Protein AF-A0AAD7HIT1-F1 (afdb_monomer_lite)

pLDDT: mean 79.62, std 10.0, range [43.12, 92.38]

Structure (mmCIF, N/CA/C/O backbone):
data_AF-A0AAD7HIT1-F1
#
_entry.id   AF-A0AAD7HIT1-F1
#
loop_
_atom_site.group_PDB
_atom_site.id
_atom_site.type_symbol
_atom_site.label_atom_id
_atom_site.label_alt_id
_atom_site.label_comp_id
_atom_site.label_asym_id
_atom_site.label_entity_id
_atom_site.label_seq_id
_atom_site.pdbx_PDB_ins_code
_atom_site.Cartn_x
_atom_site.Cartn_y
_atom_site.Cartn_z
_atom_site.occupancy
_atom_site.B_iso_or_equiv
_atom_site.auth_seq_id
_atom_site.auth_comp_id
_atom_site.auth_asym_id
_atom_site.auth_atom_id
_atom_site.pdbx_PDB_model_num
ATOM 1 N N . PHE A 1 1 ? 5.827 -14.227 -25.684 1.00 62.44 1 PHE A N 1
ATOM 2 C CA . PHE A 1 1 ? 5.182 -14.862 -24.509 1.00 62.44 1 PHE A CA 1
ATOM 3 C C . PHE A 1 1 ? 6.218 -15.195 -23.440 1.00 62.44 1 PHE A C 1
ATOM 5 O O . PHE A 1 1 ? 5.955 -14.899 -22.283 1.00 62.44 1 PHE A O 1
ATOM 12 N N . SER A 1 2 ? 7.390 -15.715 -23.833 1.00 78.06 2 SER A N 1
ATOM 13 C CA . SER A 1 2 ? 8.592 -15.880 -22.995 1.00 78.06 2 SER A CA 1
ATOM 14 C C . SER A 1 2 ? 8.935 -14.623 -22.199 1.00 78.06 2 SER A C 1
ATOM 16 O O . SER A 1 2 ? 8.831 -14.635 -20.986 1.00 78.06 2 SER A O 1
ATOM 18 N N . ASP A 1 3 ? 9.163 -13.497 -22.872 1.00 85.06 3 ASP A N 1
ATOM 19 C CA . ASP A 1 3 ? 9.732 -12.301 -22.234 1.00 85.06 3 ASP A CA 1
ATOM 20 C C . ASP A 1 3 ? 8.800 -11.697 -21.170 1.00 85.06 3 ASP A C 1
ATOM 22 O O . ASP A 1 3 ? 9.237 -11.178 -20.144 1.00 85.06 3 ASP A O 1
ATOM 26 N N . TRP A 1 4 ? 7.486 -11.809 -21.396 1.00 81.75 4 TRP A N 1
ATOM 27 C CA . TRP A 1 4 ? 6.472 -11.418 -20.418 1.00 81.75 4 TRP A CA 1
ATOM 28 C C . TRP A 1 4 ? 6.513 -12.315 -19.181 1.00 81.75 4 TRP A C 1
ATOM 30 O O . TRP A 1 4 ? 6.481 -11.815 -18.058 1.00 81.75 4 TRP A O 1
ATOM 40 N N . TRP A 1 5 ? 6.583 -13.631 -19.380 1.00 84.88 5 TRP A N 1
ATOM 41 C CA . TRP A 1 5 ? 6.659 -14.594 -18.288 1.00 84.88 5 TRP A CA 1
ATOM 42 C C . TRP A 1 5 ? 7.980 -14.478 -17.524 1.00 84.88 5 TRP A C 1
ATOM 44 O O . TRP A 1 5 ? 7.963 -14.429 -16.298 1.00 84.88 5 TRP A O 1
ATOM 54 N N . ASP A 1 6 ? 9.096 -14.321 -18.229 1.00 88.50 6 ASP A N 1
ATOM 55 C CA . ASP A 1 6 ? 10.433 -14.199 -17.651 1.00 88.50 6 ASP A CA 1
ATOM 56 C C . ASP A 1 6 ? 10.541 -12.946 -16.779 1.00 88.50 6 ASP A C 1
ATOM 58 O O . ASP A 1 6 ? 10.996 -13.017 -15.639 1.00 88.50 6 ASP A O 1
ATOM 62 N N . HIS A 1 7 ? 10.014 -11.806 -17.236 1.00 83.38 7 HIS A N 1
ATOM 63 C CA . HIS A 1 7 ? 9.940 -10.596 -16.416 1.00 83.38 7 HIS A CA 1
ATOM 64 C C . HIS A 1 7 ? 9.131 -10.807 -15.123 1.00 83.38 7 HIS A C 1
ATOM 66 O O . HIS A 1 7 ? 9.521 -10.336 -14.049 1.00 83.38 7 HIS A O 1
ATOM 72 N N . LYS A 1 8 ? 8.002 -11.521 -15.206 1.00 80.12 8 LYS A N 1
ATOM 73 C CA . LYS A 1 8 ? 7.133 -11.811 -14.054 1.00 80.12 8 LYS A CA 1
ATOM 74 C C . LYS A 1 8 ? 7.767 -12.818 -13.094 1.00 80.12 8 LYS A C 1
ATOM 76 O O . LYS A 1 8 ? 7.615 -12.658 -11.889 1.00 80.12 8 LYS A O 1
ATOM 81 N N . ALA A 1 9 ? 8.492 -13.802 -13.617 1.00 83.25 9 ALA A N 1
ATOM 82 C CA . ALA A 1 9 ? 9.196 -14.813 -12.839 1.00 83.25 9 ALA A CA 1
ATOM 83 C C . ALA A 1 9 ? 10.445 -14.251 -12.139 1.00 83.25 9 ALA A C 1
ATOM 85 O O . ALA A 1 9 ? 10.707 -14.604 -10.993 1.00 83.25 9 ALA A O 1
ATOM 86 N N . MET A 1 10 ? 11.190 -13.346 -12.785 1.00 86.50 10 MET A N 1
ATOM 87 C CA . MET A 1 10 ? 12.349 -12.675 -12.174 1.00 86.50 10 MET A CA 1
ATOM 88 C C . MET A 1 10 ? 11.945 -11.665 -11.095 1.00 86.50 10 MET A C 1
ATOM 90 O O . MET A 1 10 ? 12.683 -11.433 -10.138 1.00 86.50 10 MET A O 1
ATOM 94 N N . SER A 1 11 ? 10.773 -11.048 -11.236 1.00 82.69 11 SER A N 1
ATOM 95 C CA . SER A 1 11 ? 10.276 -10.063 -10.281 1.00 82.69 11 SER A CA 1
ATOM 96 C C . SER A 1 11 ? 9.539 -10.759 -9.139 1.00 82.69 11 SER A C 1
ATOM 98 O O . SER A 1 11 ? 8.323 -10.942 -9.193 1.00 82.69 11 SER A O 1
ATOM 100 N N . ALA A 1 12 ? 10.274 -11.109 -8.081 1.00 81.56 12 ALA A N 1
ATOM 101 C CA . ALA A 1 12 ? 9.771 -11.887 -6.943 1.00 81.56 12 ALA A CA 1
ATOM 102 C C . ALA A 1 12 ? 8.498 -11.322 -6.274 1.00 81.56 12 ALA A C 1
ATOM 104 O O . ALA A 1 12 ? 7.764 -12.059 -5.626 1.00 81.56 12 ALA A O 1
ATOM 105 N N . TRP A 1 13 ? 8.207 -10.029 -6.445 1.00 79.38 13 TRP A N 1
ATOM 106 C CA . TRP A 1 13 ? 7.020 -9.371 -5.893 1.00 79.38 13 TRP A CA 1
ATOM 107 C C . TRP A 1 13 ? 5.753 -9.533 -6.749 1.00 79.38 13 TRP A C 1
ATOM 109 O O . TRP A 1 13 ? 4.648 -9.356 -6.237 1.00 79.38 13 TRP A O 1
ATOM 119 N N . ILE A 1 14 ? 5.869 -9.874 -8.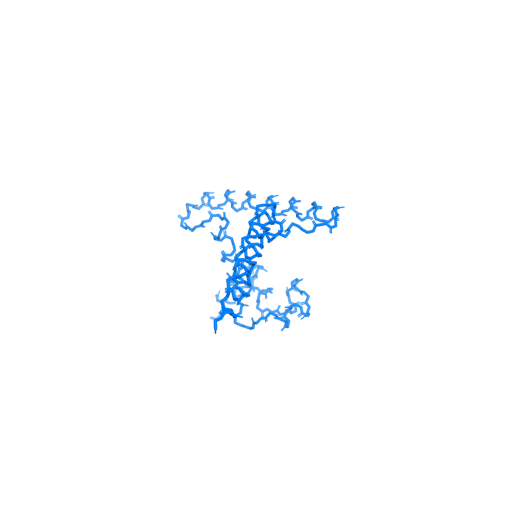039 1.00 83.44 14 ILE A N 1
ATOM 120 C CA . ILE A 1 14 ? 4.716 -9.841 -8.950 1.00 83.44 14 ILE A CA 1
ATOM 121 C C . ILE A 1 14 ? 3.812 -11.064 -8.777 1.00 83.44 14 ILE A C 1
ATOM 123 O O . ILE A 1 14 ? 2.592 -10.917 -8.701 1.00 83.44 14 ILE A O 1
ATOM 127 N N . LEU A 1 15 ? 4.382 -12.269 -8.713 1.00 86.00 15 LEU A N 1
ATOM 128 C CA . LEU A 1 15 ? 3.591 -13.499 -8.590 1.00 86.00 15 LEU A CA 1
ATOM 129 C C . LEU A 1 15 ? 2.770 -13.557 -7.285 1.00 86.00 15 LEU A C 1
ATOM 131 O O . LEU A 1 15 ? 1.584 -13.881 -7.377 1.00 86.00 15 LEU A O 1
ATOM 135 N N . PRO A 1 16 ? 3.300 -13.151 -6.112 1.00 86.31 16 PRO A N 1
ATOM 136 C CA . PRO A 1 16 ? 2.516 -13.040 -4.876 1.00 86.31 16 PRO A CA 1
ATOM 137 C C . PRO A 1 16 ? 1.325 -12.073 -4.938 1.00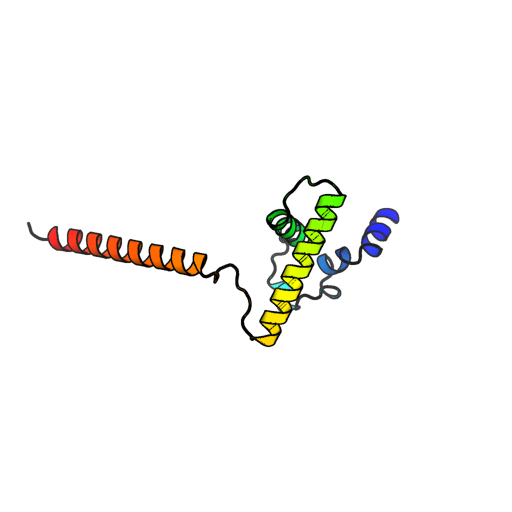 86.31 16 PRO A C 1
ATOM 139 O O . PRO A 1 16 ? 0.377 -12.222 -4.169 1.00 86.31 16 PRO A O 1
ATOM 142 N N . CYS A 1 17 ? 1.353 -11.083 -5.838 1.00 82.00 17 CYS A N 1
ATOM 143 C CA . CYS A 1 17 ? 0.244 -10.143 -6.039 1.00 82.00 17 CYS A CA 1
ATOM 144 C C . CYS A 1 17 ? -0.846 -10.683 -6.977 1.00 82.00 17 CYS A C 1
ATOM 146 O O . CYS A 1 17 ? -1.943 -10.133 -7.009 1.00 82.00 17 CYS A O 1
ATOM 148 N N . LEU A 1 18 ? -0.554 -11.733 -7.751 1.00 81.81 18 LEU A N 1
ATOM 149 C CA . LEU A 1 18 ? -1.464 -12.300 -8.753 1.00 81.81 18 LEU A CA 1
ATOM 150 C C . LEU A 1 18 ? -2.006 -13.674 -8.349 1.00 81.81 18 LEU A C 1
ATOM 152 O O . LEU A 1 18 ? -3.111 -14.045 -8.740 1.00 81.81 18 LEU A O 1
ATOM 156 N N . ILE A 1 19 ? -1.221 -14.445 -7.597 1.00 86.56 19 ILE A N 1
ATOM 157 C CA . ILE A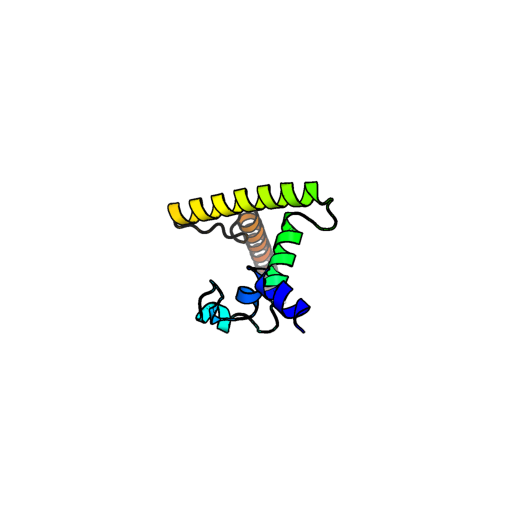 1 19 ? -1.500 -15.842 -7.283 1.00 86.56 19 ILE A CA 1
ATOM 158 C C . ILE A 1 19 ? -1.690 -15.978 -5.774 1.00 86.56 19 ILE A C 1
ATOM 160 O O . ILE A 1 19 ? -0.730 -15.879 -5.013 1.00 86.56 19 ILE A O 1
ATOM 164 N N . LYS A 1 20 ? -2.922 -16.295 -5.351 1.00 85.50 20 LYS A N 1
ATOM 165 C CA . LYS A 1 20 ? -3.300 -16.471 -3.937 1.00 85.50 20 LYS A CA 1
ATOM 166 C C . LYS A 1 20 ? -2.346 -17.394 -3.175 1.00 85.50 20 LYS A C 1
ATOM 168 O O . LYS A 1 20 ? -1.927 -17.068 -2.075 1.00 85.50 20 LYS A O 1
ATOM 173 N N . SER A 1 21 ? -1.961 -18.523 -3.774 1.00 87.25 21 SER A N 1
ATOM 174 C CA . SER A 1 21 ? -1.079 -19.509 -3.131 1.00 87.25 21 SER A CA 1
ATOM 175 C C . SER A 1 21 ? 0.360 -19.030 -2.929 1.00 87.25 21 SER A C 1
ATOM 177 O O . SER A 1 21 ? 1.108 -19.672 -2.200 1.00 87.25 21 SER A O 1
ATOM 179 N N . GLN A 1 22 ? 0.768 -17.957 -3.608 1.00 86.75 22 GLN A N 1
ATOM 180 C CA . GLN A 1 22 ? 2.081 -17.337 -3.437 1.00 86.75 22 GLN A CA 1
ATOM 181 C C . GLN A 1 22 ? 2.014 -16.050 -2.612 1.00 86.75 22 GLN A C 1
ATOM 183 O O . GLN A 1 22 ? 3.052 -15.455 -2.332 1.00 86.75 22 GLN A O 1
ATOM 188 N N . SER A 1 23 ? 0.815 -15.604 -2.231 1.00 84.94 23 SER A N 1
ATOM 189 C CA . SER A 1 23 ? 0.659 -14.409 -1.419 1.00 84.94 23 SER A CA 1
ATOM 190 C C . SER A 1 23 ? 1.041 -14.684 0.038 1.00 84.94 23 SER A C 1
ATOM 192 O O . SER A 1 23 ? 0.644 -15.712 0.584 1.00 84.94 23 SER A O 1
ATOM 194 N N . PRO A 1 24 ? 1.752 -13.761 0.710 1.00 81.44 24 PRO A N 1
ATOM 195 C CA . PRO A 1 24 ? 1.923 -13.808 2.161 1.00 81.44 24 PRO A CA 1
ATOM 196 C C . PRO A 1 24 ? 0.647 -13.401 2.923 1.00 81.44 24 PRO A C 1
ATOM 198 O O . PRO A 1 24 ? 0.608 -13.495 4.147 1.00 81.44 24 PRO A O 1
ATOM 201 N N . MET A 1 25 ? -0.377 -12.906 2.219 1.00 82.81 25 MET A N 1
ATOM 202 C CA . MET A 1 25 ? -1.672 -12.542 2.788 1.00 82.81 25 MET A CA 1
ATOM 203 C C . MET A 1 25 ? -2.427 -13.790 3.262 1.00 82.81 25 MET A C 1
ATOM 205 O O . MET A 1 25 ? -2.333 -14.852 2.646 1.00 82.81 25 MET A O 1
ATOM 209 N N . SER A 1 26 ? -3.204 -13.666 4.343 1.00 87.06 26 SER A N 1
ATOM 210 C CA . SER A 1 26 ? -4.066 -14.765 4.778 1.00 87.06 26 SER A CA 1
ATOM 211 C C . SER A 1 26 ? -5.112 -15.082 3.701 1.00 87.06 26 SER A C 1
ATOM 213 O O . SER A 1 26 ? -5.527 -14.209 2.936 1.00 87.06 26 SER A O 1
ATOM 215 N N . ALA A 1 27 ? -5.549 -16.341 3.623 1.00 85.56 27 ALA A N 1
ATOM 216 C CA . ALA A 1 27 ? -6.543 -16.741 2.628 1.00 85.56 27 ALA A CA 1
ATOM 217 C C . ALA A 1 27 ? -7.868 -15.974 2.790 1.00 85.56 27 ALA A C 1
ATOM 219 O O . ALA A 1 27 ? -8.499 -15.654 1.786 1.00 85.56 27 ALA A O 1
ATOM 220 N N . GLU A 1 28 ? -8.241 -15.665 4.035 1.00 85.12 28 GLU A N 1
ATOM 221 C CA . GLU A 1 28 ? -9.429 -14.888 4.392 1.00 85.12 28 GLU A CA 1
ATOM 222 C C . GLU A 1 28 ? -9.302 -13.424 3.950 1.00 85.12 28 GLU A C 1
ATOM 224 O O . GLU A 1 28 ? -10.196 -12.906 3.284 1.00 85.12 28 GLU A O 1
ATOM 229 N N . ASP A 1 29 ? -8.177 -12.765 4.242 1.00 80.38 29 ASP A N 1
ATOM 230 C CA . ASP A 1 29 ? -7.937 -11.381 3.812 1.00 80.38 29 ASP A CA 1
ATOM 231 C C . ASP A 1 29 ? -7.882 -11.265 2.286 1.00 80.38 29 ASP A C 1
ATOM 233 O O . ASP A 1 29 ? -8.372 -10.289 1.713 1.00 80.38 29 ASP A O 1
ATOM 237 N N . TRP A 1 30 ? -7.329 -12.277 1.614 1.00 83.31 30 TRP A N 1
ATOM 238 C CA . TRP A 1 30 ? -7.291 -12.330 0.156 1.00 83.31 30 TRP A CA 1
ATOM 239 C C . TRP A 1 30 ? -8.696 -12.425 -0.444 1.00 83.31 30 TRP A C 1
ATOM 241 O O . TRP A 1 30 ? -8.998 -11.709 -1.394 1.00 83.31 30 TRP A O 1
ATOM 251 N N . ASP A 1 31 ? -9.566 -13.270 0.117 1.00 83.88 31 ASP A N 1
ATOM 252 C CA . ASP A 1 31 ? -10.953 -13.419 -0.348 1.00 83.88 31 ASP A CA 1
ATOM 253 C C . ASP A 1 31 ? -11.810 -12.181 -0.043 1.00 83.88 31 ASP A C 1
ATOM 255 O O . ASP A 1 31 ? -12.714 -11.845 -0.808 1.00 83.88 31 ASP A O 1
ATOM 259 N N . ASN A 1 32 ? -11.502 -11.473 1.046 1.00 80.12 32 ASN A N 1
ATOM 260 C CA . ASN A 1 32 ? -12.144 -10.208 1.404 1.00 80.12 32 ASN A CA 1
ATOM 261 C C . ASN A 1 32 ? -11.616 -9.012 0.595 1.00 80.12 32 ASN A C 1
ATOM 263 O O . ASN A 1 32 ? -12.275 -7.969 0.536 1.00 80.12 32 ASN A O 1
ATOM 267 N N . THR A 1 33 ? -10.440 -9.133 -0.024 1.00 75.12 33 THR A N 1
ATOM 268 C CA . THR A 1 33 ? -9.878 -8.088 -0.879 1.00 75.12 33 THR A CA 1
ATOM 269 C C . THR A 1 33 ? -10.630 -8.076 -2.212 1.00 75.12 33 THR A C 1
ATOM 271 O O . THR A 1 33 ? -10.646 -9.084 -2.920 1.00 75.12 33 THR A O 1
ATOM 274 N N . PRO A 1 34 ? -11.255 -6.950 -2.608 1.00 76.31 34 PRO A N 1
ATOM 275 C CA . PRO A 1 34 ? -11.970 -6.880 -3.875 1.00 76.31 34 PRO A CA 1
ATOM 276 C C . PRO A 1 34 ? -11.055 -7.239 -5.047 1.00 76.31 34 PRO A C 1
ATOM 278 O O . PRO A 1 34 ? -9.952 -6.709 -5.145 1.00 76.31 34 PRO A O 1
ATOM 281 N N . ALA A 1 35 ? -11.536 -8.053 -5.991 1.00 67.94 35 ALA A N 1
ATOM 282 C CA . ALA A 1 35 ? -10.769 -8.439 -7.184 1.00 67.94 35 ALA A CA 1
ATOM 283 C C . ALA A 1 35 ? -10.367 -7.245 -8.081 1.00 67.94 35 ALA A C 1
ATOM 285 O O . ALA A 1 35 ? -9.532 -7.377 -8.972 1.00 67.94 35 ALA A O 1
ATOM 286 N N . THR A 1 36 ? -10.957 -6.068 -7.851 1.00 72.00 36 THR A N 1
ATOM 287 C CA . THR A 1 36 ? -10.598 -4.796 -8.495 1.00 72.00 36 THR A CA 1
ATOM 288 C C . THR A 1 36 ? -9.392 -4.107 -7.851 1.00 72.00 36 THR A C 1
ATOM 290 O O . THR A 1 36 ? -8.867 -3.147 -8.409 1.00 72.00 36 THR A O 1
ATOM 293 N N . THR A 1 37 ? -8.962 -4.560 -6.674 1.00 67.31 37 THR A N 1
ATOM 294 C CA . THR A 1 37 ? -7.811 -4.033 -5.944 1.00 67.31 37 THR A CA 1
ATOM 295 C C . THR A 1 37 ? -6.599 -4.892 -6.273 1.00 67.31 37 THR A C 1
ATOM 297 O O . THR A 1 37 ? -6.418 -5.976 -5.728 1.00 67.31 37 THR A O 1
ATOM 300 N N . ASN A 1 38 ? -5.745 -4.408 -7.173 1.00 70.81 38 ASN A N 1
ATOM 301 C CA . ASN A 1 38 ? -4.447 -5.033 -7.402 1.00 70.81 38 ASN A CA 1
ATOM 302 C C . ASN A 1 38 ? -3.520 -4.675 -6.232 1.00 70.81 38 ASN A C 1
ATOM 304 O O . ASN A 1 38 ? -3.153 -3.512 -6.067 1.00 70.81 38 ASN A O 1
ATOM 308 N N . THR A 1 39 ? -3.132 -5.670 -5.435 1.00 70.12 39 THR A N 1
ATOM 309 C CA . THR A 1 39 ? -2.243 -5.507 -4.274 1.00 70.12 39 THR A CA 1
ATOM 310 C C . THR A 1 39 ? -0.924 -4.819 -4.640 1.00 70.12 39 THR A C 1
ATOM 312 O O . THR A 1 39 ? -0.439 -3.983 -3.879 1.00 70.12 39 THR A O 1
ATOM 315 N N . GLY A 1 40 ? -0.385 -5.092 -5.832 1.00 69.69 40 GLY A N 1
ATOM 316 C CA . GLY A 1 40 ? 0.818 -4.429 -6.340 1.00 69.69 40 GLY A CA 1
ATOM 317 C C . GLY A 1 40 ? 0.589 -2.947 -6.651 1.00 69.69 40 GLY A C 1
ATOM 318 O O . GLY A 1 40 ? 1.389 -2.101 -6.266 1.00 69.69 40 GLY A O 1
ATOM 319 N N . GLU A 1 41 ? -0.543 -2.596 -7.264 1.00 68.81 41 GLU A N 1
ATOM 320 C CA . GLU A 1 41 ? -0.892 -1.190 -7.538 1.00 68.81 41 GLU A CA 1
ATOM 321 C C . GLU A 1 41 ? -1.205 -0.418 -6.255 1.00 68.81 41 GLU A C 1
ATOM 323 O O . GLU A 1 41 ? -0.833 0.747 -6.116 1.00 68.81 41 GLU A O 1
ATOM 328 N N . ALA A 1 42 ? -1.843 -1.070 -5.281 1.00 68.69 42 ALA A N 1
ATOM 329 C CA . ALA A 1 42 ? -2.084 -0.490 -3.967 1.00 68.69 42 ALA A CA 1
ATOM 330 C C . ALA A 1 42 ? -0.761 -0.198 -3.237 1.00 68.69 42 ALA A C 1
ATOM 332 O O . ALA A 1 42 ? -0.618 0.870 -2.638 1.00 68.69 42 ALA A O 1
ATOM 333 N N . GLN A 1 43 ? 0.226 -1.097 -3.337 1.00 72.38 43 GLN A N 1
ATOM 334 C CA . GLN A 1 43 ? 1.581 -0.854 -2.836 1.00 72.38 43 GLN A CA 1
ATOM 335 C C . GLN A 1 43 ? 2.252 0.316 -3.555 1.00 72.38 43 GLN A C 1
ATOM 337 O O . GLN A 1 43 ? 2.773 1.209 -2.890 1.00 72.38 43 GLN A O 1
ATOM 342 N N . HIS A 1 44 ? 2.200 0.367 -4.889 1.00 74.06 44 HIS A N 1
ATOM 343 C CA . HIS A 1 44 ? 2.751 1.492 -5.650 1.00 74.06 44 HIS A CA 1
ATOM 344 C C . HIS A 1 44 ? 2.106 2.819 -5.246 1.00 74.06 44 HIS A C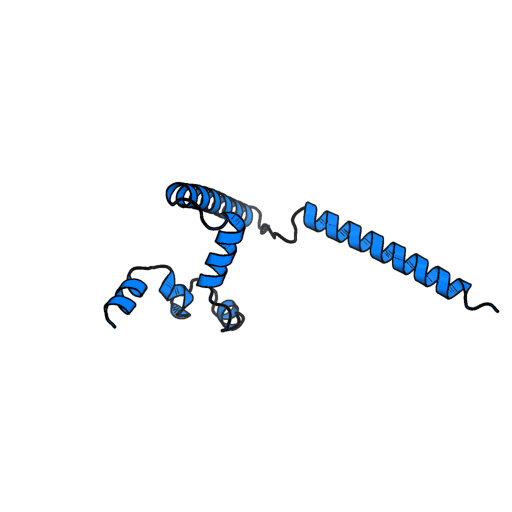 1
ATOM 346 O O . HIS A 1 44 ? 2.806 3.804 -5.015 1.00 74.06 44 HIS A O 1
ATOM 352 N N . HIS A 1 45 ? 0.782 2.847 -5.097 1.00 77.25 45 HIS A N 1
ATOM 353 C CA . HIS A 1 45 ? 0.058 4.025 -4.640 1.00 77.25 45 HIS A CA 1
ATOM 354 C C . HIS A 1 45 ? 0.477 4.451 -3.227 1.00 77.25 45 HIS A C 1
ATOM 356 O O . HIS A 1 45 ? 0.742 5.632 -2.998 1.00 77.25 45 HIS A O 1
ATOM 362 N N . TRP A 1 46 ? 0.582 3.505 -2.291 1.00 80.12 46 TRP A N 1
ATOM 363 C CA . TRP A 1 46 ? 1.007 3.792 -0.923 1.00 80.12 46 TRP A CA 1
ATOM 364 C C . TRP A 1 46 ? 2.438 4.331 -0.870 1.00 80.12 46 TRP A C 1
ATOM 366 O O . TRP A 1 46 ? 2.680 5.357 -0.238 1.00 80.12 46 TRP A O 1
ATOM 376 N N . THR A 1 47 ? 3.373 3.707 -1.586 1.00 78.56 47 THR A N 1
ATOM 377 C CA . THR A 1 47 ? 4.757 4.183 -1.668 1.00 78.56 47 THR A CA 1
ATOM 378 C C . THR A 1 47 ? 4.807 5.583 -2.270 1.00 78.56 47 THR A C 1
ATOM 380 O O . THR A 1 47 ? 5.418 6.469 -1.679 1.00 78.56 47 THR A O 1
ATOM 383 N N . ASN A 1 48 ? 4.081 5.833 -3.363 1.00 81.25 48 ASN A N 1
ATOM 384 C CA . ASN A 1 48 ? 3.988 7.157 -3.986 1.00 81.25 48 ASN A CA 1
ATOM 385 C C . ASN A 1 48 ? 3.433 8.229 -3.033 1.00 81.25 48 ASN A C 1
ATOM 387 O O . ASN A 1 48 ? 3.880 9.372 -3.087 1.00 81.25 48 ASN A O 1
ATOM 391 N N . LEU A 1 49 ? 2.494 7.885 -2.145 1.00 80.25 49 LEU A N 1
ATOM 392 C CA . LEU A 1 49 ? 2.007 8.799 -1.103 1.00 80.25 49 LEU A CA 1
ATOM 393 C C . LEU A 1 49 ? 3.080 9.134 -0.056 1.00 80.25 49 LEU A C 1
ATOM 395 O O . LEU A 1 49 ? 3.041 10.218 0.520 1.00 80.25 49 LEU A O 1
ATOM 399 N N . GLN A 1 50 ? 4.011 8.217 0.212 1.00 81.56 50 GLN A N 1
ATOM 400 C CA . GLN A 1 50 ? 5.042 8.379 1.240 1.00 81.56 50 GLN A CA 1
ATOM 401 C C . GLN A 1 50 ? 6.304 9.066 0.719 1.00 81.56 50 GLN A C 1
ATOM 403 O O . GLN A 1 50 ? 6.848 9.929 1.405 1.00 81.56 50 GLN A O 1
ATOM 408 N N . ILE A 1 51 ? 6.784 8.676 -0.465 1.00 84.38 51 ILE A N 1
ATOM 409 C CA . ILE A 1 51 ? 8.035 9.199 -1.031 1.00 84.38 51 ILE A CA 1
ATOM 410 C C . ILE A 1 51 ? 7.802 10.265 -2.099 1.00 84.38 51 ILE A C 1
ATOM 412 O O . ILE A 1 51 ? 8.697 11.061 -2.337 1.00 84.38 51 ILE A O 1
ATOM 416 N N . GLY A 1 52 ? 6.613 10.345 -2.700 1.00 80.88 52 GLY A N 1
ATOM 417 C CA . GLY A 1 52 ? 6.317 11.234 -3.825 1.00 80.88 52 GLY A CA 1
ATOM 418 C C . GLY A 1 52 ? 6.487 10.559 -5.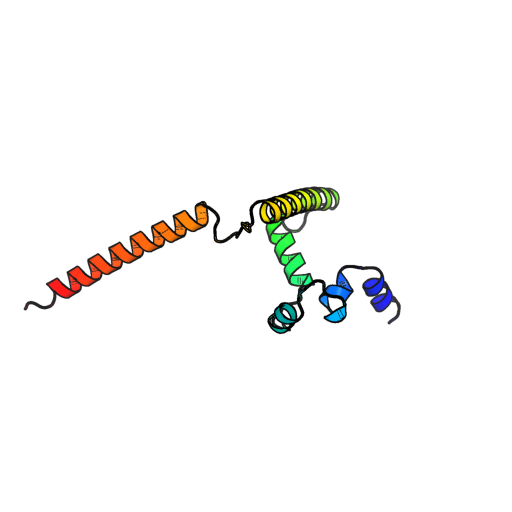191 1.00 80.88 52 GLY A C 1
ATOM 419 O O . GLY A 1 52 ? 6.896 9.406 -5.300 1.00 80.88 52 GLY A O 1
ATOM 420 N N . VAL A 1 53 ? 6.149 11.287 -6.259 1.00 80.31 53 VAL A N 1
ATOM 421 C CA . VAL A 1 53 ? 6.254 10.826 -7.656 1.00 80.31 53 VAL A CA 1
ATOM 422 C C . VAL A 1 53 ? 7.277 11.662 -8.426 1.00 80.31 53 VAL A C 1
ATOM 424 O O . VAL A 1 53 ? 7.474 12.832 -8.110 1.00 80.31 53 VAL A O 1
ATOM 427 N N . LYS A 1 54 ? 7.871 11.090 -9.484 1.00 84.31 54 LYS A N 1
ATOM 428 C CA . LYS A 1 54 ? 8.854 11.753 -10.374 1.00 84.31 54 LYS A CA 1
ATOM 429 C C . LYS A 1 54 ? 10.179 12.148 -9.698 1.00 84.31 54 LYS A C 1
ATOM 431 O O . LYS A 1 54 ? 10.749 13.187 -10.018 1.00 84.31 54 LYS A O 1
ATOM 436 N N . GLN A 1 55 ? 10.674 11.312 -8.793 1.00 82.56 55 GLN A N 1
ATOM 437 C CA . GLN A 1 55 ? 12.003 11.490 -8.206 1.00 82.56 55 GLN A CA 1
ATOM 438 C C . GLN A 1 55 ? 13.109 11.067 -9.169 1.00 82.56 55 GLN A C 1
ATOM 440 O O . GLN A 1 55 ? 12.901 10.226 -10.049 1.00 82.56 55 GLN A O 1
ATOM 445 N N . SER A 1 56 ? 14.301 11.635 -8.981 1.00 90.75 56 SER A N 1
ATOM 446 C CA . SER A 1 56 ? 15.500 11.082 -9.613 1.00 90.75 56 SER A CA 1
ATOM 447 C C . SER A 1 56 ? 15.768 9.668 -9.079 1.00 90.75 56 SER A C 1
ATOM 449 O O . SER A 1 56 ? 15.372 9.344 -7.961 1.00 90.75 56 SER A O 1
ATOM 451 N N . LEU A 1 57 ? 16.438 8.809 -9.856 1.00 85.69 57 LEU A N 1
ATOM 452 C CA . LEU A 1 57 ? 16.645 7.407 -9.462 1.00 85.69 57 LEU A CA 1
ATOM 453 C C . LEU A 1 57 ? 17.342 7.279 -8.096 1.00 85.69 57 LEU A C 1
ATOM 455 O O . LEU A 1 57 ? 16.911 6.496 -7.257 1.00 85.69 57 LEU A O 1
ATOM 459 N N . VAL A 1 58 ? 18.386 8.078 -7.860 1.00 91.56 58 VAL A N 1
ATOM 460 C CA . VAL A 1 58 ? 19.146 8.060 -6.599 1.00 91.56 58 VAL A 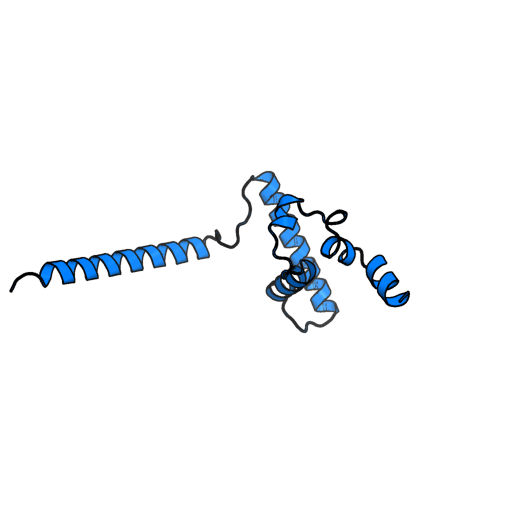CA 1
ATOM 461 C C . VAL A 1 58 ? 18.274 8.507 -5.426 1.00 91.56 58 VAL A C 1
ATOM 463 O O . VAL A 1 58 ? 18.239 7.846 -4.392 1.00 91.56 58 VAL A O 1
ATOM 466 N N . GLU A 1 59 ? 17.520 9.589 -5.606 1.00 88.38 59 GLU A N 1
ATOM 467 C CA . GLU A 1 59 ? 16.600 10.106 -4.592 1.00 88.38 59 GLU A CA 1
ATOM 468 C C . GLU A 1 59 ? 15.495 9.095 -4.259 1.00 88.38 59 GLU A C 1
ATOM 470 O O . GLU A 1 59 ? 15.199 8.868 -3.086 1.00 88.38 59 GLU A O 1
ATOM 475 N N . ALA A 1 60 ? 14.939 8.429 -5.274 1.00 84.56 60 ALA A N 1
ATOM 476 C CA . ALA A 1 60 ? 13.949 7.377 -5.090 1.00 84.56 60 ALA A CA 1
ATOM 477 C C . ALA A 1 60 ? 14.514 6.209 -4.268 1.00 84.56 60 ALA A C 1
ATOM 479 O O . ALA A 1 60 ? 13.849 5.727 -3.353 1.00 84.56 60 ALA A O 1
ATOM 480 N N . MET A 1 61 ? 15.752 5.782 -4.546 1.00 84.88 61 MET A N 1
ATOM 481 C CA . MET A 1 61 ? 16.419 4.713 -3.793 1.00 84.88 61 MET A CA 1
ATOM 482 C C . MET A 1 61 ? 16.668 5.111 -2.334 1.00 84.88 61 MET A C 1
ATOM 484 O O . MET A 1 61 ? 16.396 4.325 -1.425 1.00 84.88 61 MET A O 1
ATOM 488 N N . GLU A 1 62 ? 17.143 6.333 -2.081 1.00 92.38 62 GLU A N 1
ATOM 489 C CA . GLU A 1 62 ? 17.356 6.821 -0.715 1.00 92.38 62 GLU A CA 1
ATOM 490 C C . GLU A 1 62 ? 16.049 6.953 0.070 1.00 92.38 62 GLU A C 1
ATOM 492 O O . GLU A 1 62 ? 15.984 6.573 1.242 1.00 92.38 62 GLU A O 1
ATOM 497 N N . ASN A 1 63 ? 15.000 7.488 -0.554 1.00 88.06 63 ASN A N 1
ATOM 498 C CA . ASN A 1 63 ? 13.712 7.680 0.102 1.00 88.06 63 ASN A CA 1
ATOM 499 C C . ASN A 1 63 ? 12.995 6.353 0.350 1.00 88.06 63 ASN A C 1
ATOM 501 O O . ASN A 1 63 ? 12.437 6.173 1.433 1.00 88.06 63 ASN A O 1
ATOM 505 N N . ALA A 1 64 ? 13.069 5.405 -0.589 1.00 87.06 64 ALA A N 1
ATOM 506 C CA . ALA A 1 64 ? 12.579 4.045 -0.386 1.00 87.06 64 ALA A CA 1
ATOM 507 C C . ALA A 1 64 ? 13.287 3.380 0.801 1.00 87.06 64 ALA A C 1
ATOM 509 O O . ALA A 1 64 ? 12.628 2.886 1.710 1.00 87.06 64 ALA A O 1
ATOM 510 N N . ARG A 1 65 ? 14.620 3.487 0.884 1.00 89.75 65 ARG A N 1
ATOM 511 C CA . ARG A 1 65 ? 15.376 2.960 2.025 1.00 89.75 65 ARG A CA 1
ATOM 512 C C . ARG A 1 65 ? 14.936 3.583 3.356 1.00 89.75 65 ARG A C 1
ATOM 514 O O . ARG A 1 65 ? 14.723 2.862 4.328 1.00 89.75 65 ARG A O 1
ATOM 521 N N . LYS A 1 66 ? 14.791 4.912 3.425 1.00 90.94 66 LYS A N 1
ATOM 522 C CA . LYS A 1 66 ? 14.320 5.605 4.643 1.00 90.94 66 LYS A CA 1
ATOM 523 C C . LYS A 1 66 ? 12.918 5.143 5.047 1.00 90.94 66 LYS A C 1
ATOM 525 O O . LYS A 1 66 ? 12.635 5.006 6.240 1.00 90.94 66 LYS A O 1
ATOM 530 N N . LEU A 1 67 ? 12.049 4.923 4.062 1.00 88.56 67 LEU A N 1
ATOM 531 C CA . LEU A 1 67 ? 10.699 4.419 4.267 1.00 88.56 67 LEU A CA 1
ATOM 532 C C . LEU A 1 67 ? 10.719 2.994 4.828 1.00 88.56 67 LEU A C 1
ATOM 534 O O . LEU A 1 67 ? 10.084 2.757 5.855 1.00 88.56 67 LEU A O 1
ATOM 538 N N . ASP A 1 68 ? 11.493 2.094 4.227 1.00 89.06 68 ASP A N 1
ATOM 539 C CA . ASP A 1 68 ? 11.628 0.702 4.666 1.00 89.06 68 ASP A CA 1
ATOM 540 C C . ASP A 1 68 ? 12.184 0.614 6.093 1.00 89.06 68 ASP A C 1
ATOM 542 O O . ASP A 1 68 ? 11.625 -0.084 6.938 1.00 89.06 68 ASP A O 1
ATOM 546 N N . GLU A 1 69 ? 13.227 1.389 6.412 1.00 91.88 69 GLU A N 1
ATOM 547 C CA . GLU A 1 69 ? 13.789 1.462 7.768 1.00 91.88 69 GLU A CA 1
ATOM 548 C C . GLU A 1 69 ? 12.757 1.962 8.793 1.00 91.88 69 GLU A C 1
ATOM 550 O O . GLU A 1 69 ? 12.716 1.491 9.933 1.00 91.88 69 GLU A O 1
ATOM 555 N N . ARG A 1 70 ? 11.906 2.924 8.416 1.00 90.25 70 ARG A N 1
ATOM 556 C CA . ARG A 1 70 ? 10.822 3.409 9.280 1.00 90.25 70 ARG A CA 1
ATOM 557 C C . ARG A 1 70 ? 9.765 2.328 9.503 1.00 90.25 70 ARG A C 1
ATOM 559 O O . ARG A 1 70 ? 9.447 2.058 10.658 1.00 90.25 70 ARG A O 1
ATOM 566 N N . VAL A 1 71 ? 9.272 1.696 8.440 1.00 86.12 71 VAL A N 1
ATOM 567 C CA . VAL A 1 71 ? 8.247 0.641 8.519 1.00 86.12 71 VAL A CA 1
ATOM 568 C C . VAL A 1 71 ? 8.755 -0.552 9.326 1.00 86.12 71 VAL A C 1
ATOM 570 O O . VAL A 1 71 ? 8.051 -1.044 10.203 1.00 86.12 71 VAL A O 1
ATOM 573 N N . ALA A 1 72 ? 10.002 -0.976 9.113 1.00 88.06 72 ALA A N 1
ATOM 574 C CA . ALA A 1 72 ? 10.612 -2.060 9.877 1.00 88.06 72 ALA A CA 1
ATOM 575 C C . ALA A 1 72 ? 10.650 -1.754 11.383 1.00 88.06 72 ALA A C 1
ATOM 577 O O . ALA A 1 72 ? 10.313 -2.614 12.200 1.00 88.06 72 ALA A O 1
ATOM 578 N N . ARG A 1 73 ? 10.998 -0.515 11.765 1.00 88.12 73 ARG A N 1
ATOM 579 C CA . ARG A 1 73 ? 10.947 -0.073 13.169 1.00 88.12 73 ARG A CA 1
ATOM 580 C C . ARG A 1 73 ? 9.526 -0.087 13.724 1.00 88.12 73 ARG A C 1
ATOM 582 O O . ARG A 1 73 ? 9.325 -0.564 14.835 1.00 88.12 73 ARG A O 1
ATOM 589 N N . GLU A 1 74 ? 8.549 0.410 12.972 1.00 85.56 74 GLU A N 1
ATOM 590 C CA . GLU A 1 74 ? 7.142 0.423 13.393 1.00 85.56 74 GLU A CA 1
ATOM 591 C C . GLU A 1 74 ? 6.597 -0.992 13.608 1.00 85.56 74 GLU A C 1
ATOM 593 O O . GLU A 1 74 ? 5.926 -1.243 14.611 1.00 85.56 74 GLU A O 1
ATOM 598 N N . ILE A 1 75 ? 6.934 -1.932 12.721 1.00 84.62 75 ILE A N 1
ATOM 599 C CA . ILE A 1 75 ? 6.578 -3.347 12.865 1.00 84.62 75 ILE A CA 1
ATOM 600 C C . ILE A 1 75 ? 7.237 -3.931 14.115 1.00 84.62 75 ILE A C 1
ATOM 602 O O . ILE A 1 75 ? 6.546 -4.540 14.928 1.00 84.62 75 ILE A O 1
ATOM 606 N N . ALA A 1 76 ? 8.539 -3.709 14.321 1.00 87.62 76 ALA A N 1
ATOM 607 C CA . ALA A 1 76 ? 9.250 -4.209 15.498 1.00 87.62 76 ALA A CA 1
ATOM 608 C C . ALA A 1 76 ? 8.647 -3.675 16.810 1.00 87.62 76 ALA A C 1
ATOM 610 O O . ALA A 1 76 ? 8.401 -4.442 17.740 1.00 87.62 76 ALA A O 1
ATOM 611 N N . ILE A 1 77 ? 8.335 -2.376 16.864 1.00 86.44 77 ILE A N 1
ATOM 612 C CA . ILE A 1 77 ? 7.667 -1.747 18.011 1.00 86.44 77 ILE A CA 1
ATOM 613 C C . ILE A 1 77 ? 6.266 -2.330 18.205 1.00 86.44 77 ILE A C 1
ATOM 615 O O . ILE A 1 77 ? 5.873 -2.603 19.338 1.00 86.44 77 ILE A O 1
ATOM 619 N N . SER A 1 78 ? 5.511 -2.546 17.127 1.00 82.88 78 SER A N 1
ATOM 620 C CA . SER A 1 78 ? 4.158 -3.113 17.196 1.00 82.88 78 SER A CA 1
ATOM 621 C C . SER A 1 78 ? 4.179 -4.550 17.714 1.00 82.88 78 SER A C 1
ATOM 623 O O . SER A 1 78 ? 3.359 -4.908 18.554 1.00 82.88 78 SER A O 1
ATOM 625 N N . LEU A 1 79 ? 5.152 -5.354 17.279 1.00 83.31 79 LEU A N 1
ATOM 626 C CA . LEU A 1 79 ? 5.365 -6.717 17.768 1.00 83.31 79 LEU A CA 1
ATOM 627 C C . LEU A 1 79 ? 5.763 -6.740 19.249 1.00 83.31 79 LEU A C 1
ATOM 629 O O . LEU A 1 79 ? 5.286 -7.591 19.992 1.00 83.31 79 LEU A O 1
ATOM 633 N N . GLN A 1 80 ? 6.603 -5.801 19.693 1.00 85.25 80 GLN A N 1
ATOM 634 C CA . GLN A 1 80 ? 7.047 -5.732 21.087 1.00 85.25 80 GLN A CA 1
ATOM 635 C C . GLN A 1 80 ? 5.968 -5.186 22.034 1.00 85.25 80 GLN A C 1
ATOM 637 O O . GLN A 1 80 ? 5.809 -5.679 23.147 1.00 85.25 80 GLN A O 1
ATOM 642 N N . SER A 1 81 ? 5.252 -4.142 21.617 1.00 84.75 81 SER A N 1
ATOM 643 C CA . SER A 1 81 ? 4.250 -3.452 22.442 1.00 84.75 81 SER A CA 1
ATOM 644 C C . SER A 1 81 ? 2.850 -4.059 22.342 1.00 84.75 81 SER A C 1
ATOM 646 O O . SER A 1 81 ? 1.998 -3.758 23.175 1.00 84.75 81 SER A O 1
ATOM 648 N N . GLY A 1 82 ? 2.585 -4.866 21.309 1.00 78.94 82 GLY A N 1
ATOM 649 C CA . GLY A 1 82 ? 1.248 -5.345 20.952 1.00 78.94 82 GLY A CA 1
ATOM 650 C C . GLY A 1 82 ? 0.322 -4.258 20.388 1.00 78.94 82 GLY A C 1
ATOM 651 O O . GLY A 1 82 ? -0.843 -4.532 20.107 1.00 78.94 82 GLY A O 1
ATOM 652 N N . ILE A 1 83 ? 0.806 -3.020 20.225 1.00 73.94 83 ILE A N 1
ATOM 653 C CA . ILE A 1 83 ? 0.022 -1.885 19.733 1.00 73.94 83 ILE A CA 1
ATOM 654 C C . ILE A 1 83 ? 0.446 -1.588 18.297 1.00 73.94 83 ILE A C 1
ATOM 656 O O . ILE A 1 83 ? 1.514 -1.033 18.054 1.00 73.94 83 ILE A O 1
ATOM 660 N N . LEU A 1 84 ? -0.426 -1.911 17.343 1.00 68.31 84 LEU A N 1
ATOM 661 C CA . LEU A 1 84 ? -0.255 -1.505 15.949 1.00 68.31 84 LEU A CA 1
ATOM 662 C C . LEU A 1 84 ? -0.342 0.021 15.825 1.00 68.31 84 LEU A C 1
ATOM 664 O O . LEU A 1 84 ? -1.315 0.641 16.277 1.00 68.31 84 LEU A O 1
ATOM 668 N N . VAL A 1 85 ? 0.651 0.618 15.161 1.00 63.03 85 VAL A N 1
ATOM 669 C CA . VAL A 1 85 ? 0.628 2.029 14.753 1.00 63.03 85 VAL A CA 1
ATOM 670 C C . VAL A 1 85 ? -0.474 2.206 13.708 1.00 63.03 85 VAL A C 1
ATOM 672 O O . VAL A 1 85 ? -0.290 2.041 12.508 1.00 63.03 85 VAL A O 1
ATOM 675 N N . ASN A 1 86 ? -1.681 2.494 14.176 1.00 64.00 86 ASN A N 1
ATOM 676 C CA . ASN A 1 86 ? -2.812 2.786 13.312 1.00 64.00 86 ASN A CA 1
ATOM 677 C C . ASN A 1 86 ? -2.727 4.258 12.875 1.00 64.00 86 ASN A C 1
ATOM 679 O O . ASN A 1 86 ? -2.821 5.153 13.717 1.00 64.00 86 ASN A O 1
ATOM 683 N N . SER A 1 87 ? -2.608 4.516 11.567 1.00 55.59 87 SER A N 1
ATOM 684 C CA . SER A 1 87 ? -2.543 5.885 11.022 1.00 55.59 87 SER A CA 1
ATOM 685 C C . SER A 1 87 ? -3.792 6.718 11.352 1.00 55.59 87 SER A C 1
ATOM 687 O O . SER A 1 87 ? -3.722 7.937 11.479 1.00 55.59 87 SER A O 1
ATOM 689 N N . GLN A 1 88 ? -4.939 6.071 11.578 1.00 54.72 88 GLN A N 1
ATOM 690 C CA . GLN A 1 88 ? -6.178 6.712 12.023 1.00 54.72 88 GLN A CA 1
ATOM 691 C C . GLN A 1 88 ? -6.246 6.953 13.537 1.00 54.72 88 GLN A C 1
ATOM 693 O O . GLN A 1 88 ? -7.221 7.526 14.034 1.00 54.72 88 GLN A O 1
ATOM 698 N N . ASN A 1 89 ? -5.250 6.474 14.276 1.00 53.31 89 ASN A N 1
ATOM 699 C CA . ASN A 1 89 ? -5.128 6.578 15.725 1.00 53.31 89 ASN A CA 1
ATOM 700 C C . ASN A 1 89 ? -3.929 7.435 16.139 1.00 53.31 89 ASN A C 1
ATOM 702 O O . ASN A 1 89 ? -3.627 7.503 17.332 1.00 53.31 89 ASN A O 1
ATOM 706 N N . ASP A 1 90 ? -3.297 8.118 15.180 1.00 63.88 90 ASP A N 1
ATOM 707 C CA . ASP A 1 90 ? -2.342 9.173 15.478 1.00 63.88 90 ASP A CA 1
ATOM 708 C C . ASP A 1 90 ? -2.999 10.213 16.402 1.00 63.88 90 ASP A C 1
ATOM 710 O O . ASP A 1 90 ? -4.191 10.532 16.299 1.00 63.88 90 ASP A O 1
ATOM 714 N N . SER A 1 91 ? -2.215 10.723 17.344 1.00 61.53 91 SER A N 1
ATOM 715 C CA . SER A 1 91 ? -2.608 11.726 18.331 1.00 61.53 91 SER A CA 1
ATOM 716 C C . SER A 1 91 ? -3.322 12.922 17.688 1.00 61.53 91 SER A C 1
ATOM 718 O O . SER A 1 91 ? -4.335 13.393 18.213 1.00 61.53 91 SER A O 1
ATOM 720 N N . LEU A 1 92 ? -2.867 13.354 16.508 1.00 64.50 92 LEU A N 1
ATOM 721 C CA . LEU A 1 92 ? -3.476 14.423 15.720 1.00 64.50 92 LEU A CA 1
ATOM 722 C C . LEU A 1 92 ? -4.849 14.028 15.167 1.00 64.50 92 LEU A C 1
ATOM 724 O O . LEU A 1 92 ? -5.806 14.795 15.296 1.00 64.50 92 LEU A O 1
ATOM 728 N N . HIS A 1 93 ? -4.987 12.816 14.626 1.00 67.12 93 HIS A N 1
ATOM 729 C CA . HIS A 1 93 ? -6.271 12.290 14.158 1.00 67.12 93 HIS A CA 1
ATOM 730 C C . HIS A 1 93 ? -7.272 12.115 15.303 1.00 67.12 93 HIS A C 1
ATOM 732 O O . HIS A 1 93 ? -8.441 12.488 15.159 1.00 67.12 93 HIS A O 1
ATOM 738 N N . ARG A 1 94 ? -6.826 11.616 16.464 1.00 70.25 94 ARG A N 1
ATOM 739 C CA . ARG A 1 94 ? -7.651 11.535 17.679 1.00 70.25 94 ARG A CA 1
ATOM 740 C C . ARG A 1 94 ? -8.118 12.911 18.121 1.00 70.25 94 ARG A C 1
ATOM 742 O O . ARG A 1 94 ? -9.306 13.091 18.380 1.00 70.25 94 ARG A O 1
ATOM 749 N N . ARG A 1 95 ? -7.206 13.881 18.181 1.00 74.44 95 ARG A N 1
ATOM 750 C CA . ARG A 1 95 ? -7.514 15.247 18.608 1.00 74.44 95 ARG A CA 1
ATOM 751 C C . ARG A 1 95 ? -8.485 15.920 17.642 1.00 74.44 95 ARG A C 1
ATOM 753 O O . ARG A 1 95 ? -9.483 16.463 18.096 1.00 74.44 95 ARG A O 1
ATOM 760 N N . SER A 1 96 ? -8.266 15.785 16.334 1.00 80.06 96 SER A N 1
ATOM 761 C CA . SER A 1 96 ? -9.168 16.288 15.291 1.00 80.06 96 SER A CA 1
ATOM 762 C C . SER A 1 96 ? -10.571 15.680 15.404 1.00 80.06 96 SER A C 1
ATOM 764 O O . SER A 1 96 ? -11.551 16.412 15.540 1.00 80.06 96 SER A O 1
ATOM 766 N N . ARG A 1 97 ? -10.683 14.344 15.488 1.00 80.31 97 ARG A N 1
ATOM 767 C CA . ARG A 1 97 ? -11.973 13.655 15.680 1.00 80.31 97 ARG A CA 1
ATOM 768 C C . ARG A 1 97 ? -12.667 14.079 16.975 1.00 80.31 97 ARG A C 1
ATOM 770 O O . ARG A 1 97 ? -13.888 14.231 16.983 1.00 80.31 97 ARG A O 1
ATOM 777 N N . ASN A 1 98 ? -11.919 14.276 18.060 1.00 84.12 98 ASN A N 1
ATOM 778 C CA . ASN A 1 98 ? -12.479 14.725 19.332 1.00 84.12 98 ASN A CA 1
ATOM 779 C C . ASN A 1 98 ? -13.029 16.157 19.229 1.00 84.12 98 ASN A C 1
ATOM 781 O O . ASN A 1 98 ? -14.156 16.412 19.649 1.00 84.12 98 ASN A O 1
ATOM 785 N N . THR A 1 99 ? -12.297 17.061 18.575 1.00 87.12 99 THR A N 1
ATOM 786 C CA . THR A 1 99 ? -12.764 18.422 18.280 1.00 87.12 99 THR A CA 1
ATOM 787 C C . THR A 1 99 ? -14.034 18.406 17.425 1.00 87.12 99 THR A C 1
ATOM 789 O O . THR A 1 99 ? -15.001 19.091 17.753 1.00 87.12 99 THR A O 1
ATOM 792 N N . THR A 1 100 ? -14.093 17.580 16.374 1.00 88.38 100 THR A N 1
ATOM 793 C CA . THR A 1 100 ? -15.296 17.430 15.535 1.00 88.38 100 THR A CA 1
ATOM 794 C C . THR A 1 100 ? -16.487 16.878 16.321 1.00 88.38 100 THR A C 1
ATOM 796 O O . THR A 1 100 ? -17.626 17.296 16.105 1.00 88.38 100 THR A O 1
ATOM 799 N N . ARG A 1 101 ? -16.255 15.948 17.256 1.00 87.88 101 ARG A N 1
ATOM 800 C CA . ARG A 1 101 ? -17.313 15.445 18.144 1.00 87.88 101 ARG A CA 1
ATOM 801 C C . ARG A 1 101 ? -17.839 16.553 19.047 1.00 87.88 101 ARG A C 1
ATOM 803 O O . ARG A 1 101 ? -19.050 16.738 19.107 1.00 87.88 101 ARG A O 1
ATOM 810 N N . GLN A 1 102 ? -16.955 17.316 19.687 1.00 89.25 102 GLN A N 1
ATOM 811 C CA . GLN A 1 102 ? -17.349 18.433 20.548 1.00 89.25 102 GLN A CA 1
ATOM 812 C C . GLN A 1 102 ? -18.138 19.498 19.779 1.00 89.25 102 GLN A C 1
ATOM 814 O O . GLN A 1 102 ? -19.206 19.905 20.236 1.00 89.25 102 GLN A O 1
ATOM 819 N N . SER A 1 103 ? -17.683 19.887 18.585 1.00 90.31 103 SER A N 1
ATOM 820 C CA . SER A 1 103 ? -18.390 20.874 17.759 1.00 90.31 103 SER A CA 1
ATOM 821 C C . SER A 1 103 ? -19.757 20.368 17.293 1.00 90.31 103 SER A C 1
ATOM 823 O O . SER A 1 103 ? -20.739 21.111 17.314 1.00 90.31 103 SER A O 1
ATOM 825 N N . THR A 1 104 ? -19.864 19.085 16.941 1.00 91.12 104 THR A N 1
ATOM 826 C CA . THR A 1 104 ? -21.136 18.470 16.542 1.00 91.12 104 THR A CA 1
ATOM 827 C C . THR A 1 104 ? -22.114 18.385 17.711 1.00 91.12 104 THR A C 1
ATOM 829 O O . THR A 1 104 ? -23.295 18.683 17.534 1.00 91.12 104 THR A O 1
ATOM 832 N N . THR A 1 105 ? -21.645 18.015 18.905 1.00 91.62 105 THR A N 1
ATOM 833 C CA . THR A 1 105 ? -22.465 17.989 20.125 1.00 91.62 105 THR A CA 1
ATOM 834 C C . THR A 1 105 ? -22.951 19.388 20.489 1.00 91.62 105 THR A C 1
ATOM 836 O O . THR A 1 105 ? -24.143 19.565 20.731 1.00 91.62 105 THR A O 1
ATOM 839 N N . ALA A 1 106 ? -22.072 20.393 20.448 1.00 89.00 106 ALA A N 1
ATOM 840 C CA . ALA A 1 106 ? -22.443 21.786 20.689 1.00 89.00 106 ALA A CA 1
ATOM 841 C C . ALA A 1 106 ? -23.498 22.269 19.681 1.00 89.00 106 ALA A C 1
ATOM 843 O O . ALA A 1 106 ? -24.529 22.812 20.073 1.00 89.00 106 ALA A O 1
ATOM 844 N N . ARG A 1 107 ? -23.303 21.989 18.385 1.00 88.12 107 ARG A N 1
ATOM 845 C CA . ARG A 1 107 ? -24.269 22.334 17.332 1.00 88.12 107 ARG A CA 1
ATOM 846 C C . ARG A 1 107 ? -25.632 21.683 17.565 1.00 88.12 107 ARG A C 1
ATOM 848 O O . ARG A 1 107 ? -26.646 22.368 17.485 1.00 88.12 107 ARG A O 1
ATOM 855 N N . LYS A 1 108 ? -25.664 20.383 17.875 1.00 89.50 108 LYS A N 1
ATOM 856 C CA . LYS A 1 108 ? -26.911 19.655 18.164 1.00 89.50 108 LYS A CA 1
ATOM 857 C C . LYS A 1 108 ? -27.614 20.185 19.416 1.00 89.50 108 LYS A C 1
ATOM 859 O O . LYS A 1 108 ? -28.834 20.273 19.407 1.00 89.50 108 LYS A O 1
ATOM 864 N N . SER A 1 109 ? -26.858 20.563 20.448 1.00 86.94 109 SER A N 1
ATOM 865 C CA . SER A 1 109 ? -27.390 21.186 21.667 1.00 86.94 109 SER A CA 1
ATOM 866 C C . SER A 1 109 ? -28.041 22.545 21.381 1.00 86.94 109 SER A C 1
ATOM 868 O O . SER A 1 109 ? -29.155 22.815 21.821 1.00 86.94 109 SER A O 1
ATOM 870 N N . HIS A 1 110 ? -27.397 23.387 20.567 1.00 84.12 110 HIS A N 1
ATOM 871 C CA . HIS A 1 110 ? -27.995 24.649 20.128 1.00 84.12 110 HIS A CA 1
ATOM 872 C C . HIS A 1 110 ? -29.253 24.434 19.281 1.00 84.12 110 HIS A C 1
ATOM 874 O O . HIS A 1 110 ? -30.237 25.156 19.430 1.00 84.12 110 HIS A O 1
ATOM 880 N N . GLU A 1 111 ? -29.236 23.447 18.387 1.00 85.12 111 GLU A N 1
ATOM 881 C CA . GLU A 1 111 ? -30.377 23.134 17.529 1.00 85.12 111 GLU A CA 1
ATOM 882 C C . GLU A 1 111 ? -31.565 22.581 18.333 1.00 85.12 111 GLU A C 1
ATOM 884 O O . GLU A 1 111 ? -32.703 22.976 18.083 1.00 85.12 111 GLU A O 1
ATOM 889 N N . SER A 1 112 ? -31.318 21.736 19.340 1.00 79.88 112 SER A N 1
ATOM 890 C CA . SER A 1 112 ? -32.366 21.240 20.239 1.00 79.88 112 SER A CA 1
ATOM 891 C C . SER A 1 112 ? -32.939 22.349 21.121 1.00 79.88 112 SER A C 1
ATOM 893 O O . SER A 1 112 ? -34.159 22.424 21.253 1.00 79.88 112 SER A O 1
ATOM 895 N N . HIS A 1 113 ? -32.103 23.257 21.640 1.00 76.44 113 HIS A N 1
ATOM 896 C CA . HIS A 1 113 ? -32.569 24.443 22.366 1.00 76.44 113 HIS A CA 1
ATOM 897 C C . HIS A 1 113 ? -33.473 25.319 21.495 1.00 76.44 113 HIS A C 1
ATOM 899 O O . HIS A 1 113 ? -34.572 25.666 21.913 1.00 76.44 113 HIS A O 1
ATOM 905 N N . ARG A 1 114 ? -33.072 25.620 20.252 1.00 74.25 114 ARG A N 1
ATOM 906 C CA . ARG A 1 114 ? -33.895 26.428 19.332 1.00 74.25 114 ARG A CA 1
ATOM 907 C C . ARG A 1 114 ? -35.231 25.765 18.994 1.00 74.25 114 ARG A C 1
ATOM 909 O O . ARG A 1 114 ? -36.233 26.463 18.895 1.00 74.25 114 ARG A O 1
ATOM 916 N N . ARG A 1 115 ? -35.260 24.438 18.832 1.00 73.94 115 ARG A N 1
ATOM 917 C CA . ARG A 1 115 ? -36.505 23.685 18.595 1.00 73.94 115 ARG A CA 1
ATOM 918 C C . ARG A 1 115 ? -37.417 23.672 19.824 1.00 73.94 115 ARG A C 1
ATOM 920 O O . ARG A 1 115 ? -38.624 23.801 19.665 1.00 73.94 115 ARG A O 1
ATOM 927 N N . ALA A 1 116 ? -36.854 23.568 21.027 1.00 69.62 116 ALA A N 1
ATOM 928 C CA . ALA A 1 116 ? -37.615 23.627 22.274 1.00 69.62 116 ALA A CA 1
ATOM 929 C C . ALA A 1 116 ? -38.201 25.027 22.536 1.00 69.62 116 ALA A C 1
ATOM 931 O O . ALA A 1 116 ? -39.335 25.138 22.986 1.00 69.62 116 ALA A O 1
ATOM 932 N N . SER A 1 117 ? -37.470 26.094 22.201 1.00 66.44 117 SER A N 1
ATOM 933 C CA . SER A 1 117 ? -37.933 27.480 22.369 1.00 66.44 117 SER A CA 1
ATOM 934 C C . SER A 1 117 ? -38.912 27.961 21.288 1.00 66.44 117 SER A C 1
ATOM 936 O O . SER A 1 117 ? -39.540 28.995 21.473 1.00 66.44 117 SER A O 1
ATOM 938 N N . GLY A 1 118 ? -39.036 27.249 20.161 1.00 58.59 118 GLY A N 1
ATOM 939 C CA . GLY A 1 118 ? -39.953 27.591 19.063 1.00 58.59 118 GLY A CA 1
ATOM 940 C C . GLY A 1 118 ? -41.338 26.934 19.141 1.00 58.59 118 GLY A C 1
ATOM 941 O O . GLY A 1 118 ? -42.189 27.235 18.314 1.00 58.59 118 GLY A O 1
ATOM 942 N N . CYS A 1 119 ? -41.577 26.042 20.107 1.00 51.53 119 CYS A N 1
ATOM 943 C CA . CYS A 1 119 ? -42.849 25.332 20.298 1.00 51.53 119 CYS A CA 1
ATOM 944 C C . CYS A 1 119 ? -43.693 26.006 21.397 1.00 51.53 119 CYS A C 1
ATOM 946 O O . CYS A 1 119 ? -44.080 25.378 22.380 1.00 51.53 119 CYS A O 1
ATOM 948 N N . GLY A 1 120 ? -43.885 27.321 21.280 1.00 55.09 120 GLY A N 1
ATOM 949 C CA . GLY A 1 120 ? -44.533 28.140 22.304 1.00 55.09 120 GLY A CA 1
ATOM 950 C C . GLY A 1 120 ? -45.097 29.447 21.754 1.00 55.09 120 GLY A C 1
ATOM 951 O O . GLY A 1 120 ? -44.722 30.510 22.236 1.00 55.09 120 GLY A O 1
ATOM 952 N N . THR A 1 121 ? -45.960 29.362 20.741 1.00 43.12 121 THR A N 1
ATOM 953 C CA . THR A 1 121 ? -46.927 30.404 20.347 1.00 43.12 121 THR A CA 1
ATOM 954 C C . THR A 1 121 ? -48.183 29.734 19.829 1.00 43.12 121 THR A C 1
ATOM 956 O O . THR A 1 121 ? -48.013 28.857 18.949 1.00 43.12 121 THR A O 1
#

Radius of gyration: 23.61 Å; chains: 1; bounding box: 66×50×47 Å

Foldseek 3Di:
DVVVVVVQVVPLPNCLQPPVVSPPDDNVVVVVDPPVDRPVVVVVVVLCVQQNPDDDPVSSVVSVVVVVVVVVVQVVCCVVVVDRPDPCPPPVNVVVVVVVVVVVVVVVVVVVVVVVVPPDD

Secondary structure (DSSP, 8-state):
-HHHHHHHHH-TTHHHHH-GGG-SS-HHHHHHS-TT--HHHHHHHHHHHHH-SS--HHHHHHHHHHHHHHHHHHHHHHHHHS----GGGSHHHHHHHHHHHHHHHHHHHHHHHHHHHTS--

Organism: NCBI:txid1033252

Sequence (121 aa):
FSDWWDHKAMSAWILPCLIKSQSPMSAEDWDNTPATTNTGEAQHHWTNLQIGVKQSLVEAMENARKLDERVAREIAISLQSGILVNSQNDSLHRRSRNTTRQSTTARKSHESHRRASGCGT